Protein AF-A0A251ZT12-F1 (afdb_monomer)

Structure (mmCIF, N/CA/C/O backbone):
data_AF-A0A251ZT12-F1
#
_entry.id   AF-A0A251ZT12-F1
#
loop_
_atom_site.group_PDB
_atom_site.id
_atom_site.type_symbol
_atom_site.label_atom_id
_atom_site.label_alt_id
_atom_site.label_comp_id
_atom_site.label_asym_id
_atom_site.label_entity_id
_atom_site.label_seq_id
_atom_site.pdbx_PDB_ins_code
_atom_site.Cartn_x
_atom_site.Cartn_y
_atom_site.Cartn_z
_atom_site.occupancy
_atom_site.B_iso_or_equiv
_atom_site.auth_seq_id
_atom_site.auth_comp_id
_atom_site.auth_asym_id
_atom_site.auth_atom_id
_atom_site.pdbx_PDB_model_num
ATOM 1 N N . MET A 1 1 ? 5.933 12.103 -21.261 1.00 54.25 1 MET A N 1
ATOM 2 C CA . MET A 1 1 ? 6.419 10.747 -20.929 1.00 54.25 1 MET A CA 1
ATOM 3 C C . MET A 1 1 ? 6.371 10.621 -19.418 1.00 54.25 1 MET A C 1
ATOM 5 O O . MET A 1 1 ? 7.066 11.378 -18.757 1.00 54.25 1 MET A O 1
ATOM 9 N N . ILE A 1 2 ? 5.498 9.776 -18.869 1.00 63.06 2 ILE A N 1
ATOM 10 C CA . ILE A 1 2 ? 5.466 9.524 -17.421 1.00 63.06 2 ILE A CA 1
ATOM 11 C C . ILE A 1 2 ? 6.736 8.742 -17.073 1.00 63.06 2 ILE A C 1
ATOM 13 O O . ILE A 1 2 ? 6.986 7.691 -17.663 1.00 63.06 2 ILE A O 1
ATOM 17 N N . THR A 1 3 ? 7.566 9.263 -16.170 1.00 75.56 3 THR A N 1
ATOM 18 C CA . THR A 1 3 ? 8.798 8.581 -15.757 1.00 75.56 3 THR A CA 1
ATOM 19 C C . THR A 1 3 ? 8.522 7.589 -14.627 1.00 75.56 3 THR A C 1
ATOM 21 O O . THR A 1 3 ? 7.521 7.674 -13.916 1.00 75.56 3 THR A O 1
ATOM 24 N N . SER A 1 4 ? 9.442 6.651 -14.399 1.00 74.56 4 SER A N 1
ATOM 25 C CA . SER A 1 4 ? 9.376 5.744 -13.243 1.00 74.56 4 SER A CA 1
ATOM 26 C C . SER A 1 4 ? 9.369 6.490 -11.898 1.00 74.56 4 SER A C 1
ATOM 28 O O . SER A 1 4 ? 8.828 5.984 -10.914 1.00 74.56 4 SER A O 1
ATOM 30 N N . LEU A 1 5 ? 9.927 7.705 -11.855 1.00 77.31 5 LEU A N 1
ATOM 31 C CA . LEU A 1 5 ? 9.880 8.588 -10.692 1.00 77.31 5 LEU A CA 1
ATOM 32 C C . LEU A 1 5 ? 8.478 9.175 -10.479 1.00 77.31 5 LEU A C 1
ATOM 34 O O . LEU A 1 5 ? 8.019 9.233 -9.338 1.00 77.31 5 LEU A O 1
ATOM 38 N N . ASP A 1 6 ? 7.790 9.560 -11.556 1.00 80.19 6 ASP A N 1
ATOM 39 C CA . ASP A 1 6 ? 6.412 10.064 -11.500 1.00 80.19 6 ASP A CA 1
ATOM 40 C C . ASP A 1 6 ? 5.447 8.970 -11.036 1.00 80.19 6 ASP A C 1
ATOM 42 O O . ASP A 1 6 ? 4.651 9.193 -10.127 1.00 80.19 6 ASP A O 1
ATOM 46 N N . ILE A 1 7 ? 5.589 7.748 -11.568 1.00 80.31 7 ILE A N 1
ATOM 47 C CA . ILE A 1 7 ? 4.830 6.573 -11.104 1.00 80.31 7 ILE A CA 1
ATOM 48 C C . ILE A 1 7 ? 5.060 6.361 -9.608 1.00 80.31 7 ILE A C 1
ATOM 50 O O . ILE A 1 7 ? 4.108 6.149 -8.855 1.00 80.31 7 ILE A O 1
ATOM 54 N N . LYS A 1 8 ? 6.314 6.464 -9.152 1.00 82.88 8 LYS A N 1
ATOM 55 C CA . LYS A 1 8 ? 6.650 6.308 -7.737 1.00 82.88 8 LYS A CA 1
ATOM 56 C C . LYS A 1 8 ? 5.952 7.334 -6.851 1.00 82.88 8 LYS A C 1
ATOM 58 O O . LYS A 1 8 ? 5.313 6.944 -5.874 1.00 82.88 8 LYS A O 1
ATOM 63 N N . LYS A 1 9 ? 6.053 8.617 -7.197 1.00 83.69 9 LYS A N 1
ATOM 64 C CA . LYS A 1 9 ? 5.424 9.703 -6.437 1.00 83.69 9 LYS A CA 1
ATOM 65 C C . LYS A 1 9 ? 3.902 9.573 -6.422 1.00 83.69 9 LYS A C 1
ATOM 67 O O . LYS A 1 9 ? 3.311 9.637 -5.349 1.00 83.69 9 LYS A O 1
ATOM 72 N N . ASN A 1 10 ? 3.291 9.301 -7.573 1.00 86.38 10 ASN A N 1
ATOM 73 C CA . ASN A 1 10 ? 1.841 9.152 -7.682 1.00 86.38 10 ASN A CA 1
ATOM 74 C C . ASN A 1 10 ? 1.331 7.969 -6.857 1.00 86.38 10 ASN A C 1
ATOM 76 O O . ASN A 1 10 ? 0.363 8.109 -6.119 1.00 86.38 10 ASN A O 1
ATOM 80 N N . THR A 1 11 ? 2.012 6.821 -6.921 1.00 87.19 11 THR A N 1
ATOM 81 C CA . THR A 1 11 ? 1.632 5.642 -6.123 1.00 87.19 11 THR A CA 1
ATOM 82 C C . THR A 1 11 ? 1.696 5.935 -4.625 1.00 87.19 11 THR A C 1
ATOM 84 O O . THR A 1 11 ? 0.818 5.521 -3.873 1.00 87.19 11 THR A O 1
ATOM 87 N N . GLN A 1 12 ? 2.730 6.651 -4.170 1.00 88.50 12 GLN A N 1
ATOM 88 C CA . GLN A 1 12 ? 2.836 7.047 -2.765 1.00 88.50 12 GLN A CA 1
ATOM 89 C C . GLN A 1 12 ? 1.740 8.029 -2.348 1.00 88.50 12 GLN A C 1
ATOM 91 O O . GLN A 1 12 ? 1.217 7.891 -1.245 1.00 88.50 12 GLN A O 1
ATOM 96 N N . GLY A 1 13 ? 1.395 8.987 -3.214 1.00 89.94 13 GLY A N 1
ATOM 97 C CA . GLY A 1 13 ? 0.280 9.910 -2.998 1.00 89.94 13 GLY A CA 1
ATOM 98 C C . GLY A 1 13 ? -1.027 9.156 -2.771 1.00 89.94 13 GLY A C 1
ATOM 99 O O . GLY A 1 13 ? -1.588 9.236 -1.683 1.00 89.94 13 GLY A O 1
ATOM 100 N N . MET A 1 14 ? -1.400 8.299 -3.725 1.00 91.19 14 MET A N 1
ATOM 101 C CA . MET A 1 14 ? -2.623 7.492 -3.650 1.00 91.19 14 MET A CA 1
ATOM 102 C C . MET A 1 14 ? -2.666 6.592 -2.410 1.00 91.19 14 MET A C 1
ATOM 104 O O . MET A 1 14 ? -3.693 6.478 -1.746 1.00 91.19 14 MET A O 1
ATOM 108 N N . LEU A 1 15 ? -1.547 5.948 -2.055 1.00 90.69 15 LEU A N 1
ATOM 109 C CA . LEU A 1 15 ? -1.484 5.134 -0.838 1.00 90.69 15 LEU A CA 1
ATOM 110 C C . LEU A 1 15 ? -1.684 5.974 0.425 1.00 90.69 15 LEU A C 1
ATOM 112 O O . LEU A 1 15 ? -2.343 5.519 1.356 1.00 90.69 15 LEU A O 1
ATOM 116 N N . ASN A 1 16 ? -1.118 7.178 0.478 1.00 90.44 16 ASN A N 1
ATOM 117 C CA . ASN A 1 16 ? -1.311 8.066 1.617 1.00 90.44 16 ASN A CA 1
ATOM 118 C C . ASN A 1 16 ? -2.761 8.541 1.714 1.00 90.44 16 ASN A C 1
ATOM 120 O O . ASN A 1 16 ? -3.301 8.546 2.816 1.00 90.44 16 ASN A O 1
ATOM 124 N N . GLU A 1 17 ? -3.396 8.879 0.594 1.00 92.19 17 GLU A N 1
ATOM 125 C CA . GLU A 1 17 ? -4.812 9.259 0.543 1.00 92.19 17 GLU A CA 1
ATOM 126 C C . GLU A 1 17 ? -5.713 8.117 1.027 1.00 92.19 17 GLU A C 1
ATOM 128 O O . GLU A 1 17 ? -6.499 8.320 1.950 1.00 92.19 17 GLU A O 1
ATOM 133 N N . LEU A 1 18 ? -5.504 6.890 0.534 1.00 91.44 18 LEU A N 1
ATOM 134 C CA . LEU A 1 18 ? -6.207 5.694 1.019 1.00 91.44 18 LEU A CA 1
ATOM 135 C C . LEU A 1 18 ? -6.020 5.483 2.528 1.00 91.44 18 LEU A C 1
ATOM 137 O O . LEU A 1 18 ? -6.970 5.180 3.248 1.00 91.44 18 LEU A O 1
ATOM 141 N N . LEU A 1 19 ? -4.797 5.650 3.036 1.00 91.25 19 LEU A N 1
ATOM 142 C CA . LEU A 1 19 ? -4.529 5.523 4.469 1.00 91.25 19 LEU A CA 1
ATOM 143 C C . LEU A 1 19 ? -5.229 6.613 5.288 1.00 91.25 19 LEU A C 1
ATOM 145 O O . LEU A 1 19 ? -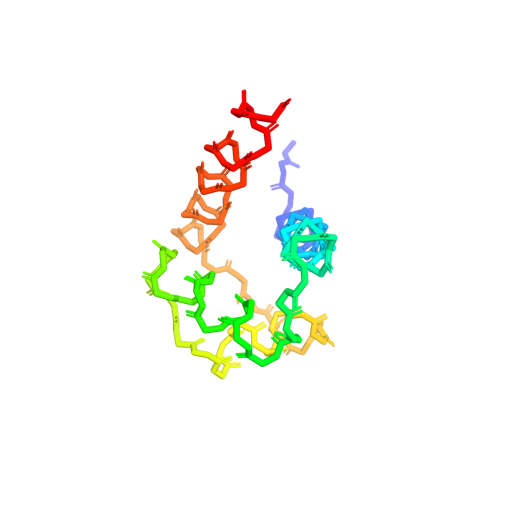5.706 6.317 6.383 1.00 91.25 19 LEU A O 1
ATOM 149 N N . GLN A 1 20 ? -5.301 7.850 4.786 1.00 91.00 20 GLN A N 1
ATOM 150 C CA . GLN A 1 20 ? -6.048 8.921 5.448 1.00 91.00 20 GLN A CA 1
ATOM 151 C C . GLN A 1 20 ? -7.552 8.652 5.420 1.00 91.00 20 GLN A C 1
ATOM 153 O O . GLN A 1 20 ? -8.192 8.814 6.456 1.00 91.00 20 GLN A O 1
ATOM 158 N N . PHE A 1 21 ? -8.098 8.181 4.297 1.00 92.25 21 PHE A N 1
ATOM 159 C CA . PHE A 1 21 ? -9.499 7.778 4.190 1.00 92.25 21 PHE A CA 1
ATOM 160 C C . PHE A 1 21 ? -9.847 6.731 5.253 1.00 92.25 21 PHE A C 1
ATOM 162 O O . PHE A 1 21 ? -10.731 6.941 6.079 1.00 92.25 21 PHE A O 1
ATOM 169 N N . TYR A 1 22 ? -9.080 5.642 5.332 1.00 91.06 22 TYR A N 1
ATOM 170 C CA . TYR A 1 22 ? -9.316 4.611 6.343 1.00 91.06 22 TYR A CA 1
ATOM 171 C C . TYR A 1 22 ? -9.150 5.120 7.775 1.00 91.06 22 TYR A C 1
ATOM 173 O O . TYR A 1 22 ? -9.896 4.717 8.666 1.00 91.06 22 TYR A O 1
ATOM 181 N N . LYS A 1 23 ? -8.210 6.038 8.008 1.00 90.88 23 LYS A N 1
ATOM 182 C CA . LYS A 1 23 ? -8.056 6.685 9.311 1.00 90.88 23 LY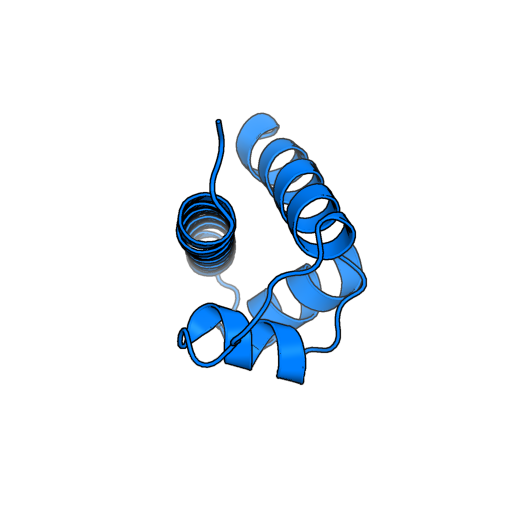S A CA 1
ATOM 183 C C . LYS A 1 23 ? -9.286 7.522 9.682 1.00 90.88 23 LYS A C 1
ATOM 185 O O . LYS A 1 23 ? -9.689 7.497 10.841 1.00 90.88 23 LYS A O 1
ATOM 190 N N . GLN A 1 24 ? -9.891 8.235 8.729 1.00 90.19 24 GLN A N 1
ATOM 191 C CA . GLN A 1 24 ? -11.138 8.983 8.946 1.00 90.19 24 GLN A CA 1
ATOM 192 C C . GLN A 1 24 ? -12.317 8.054 9.255 1.00 90.19 24 GLN A C 1
ATOM 194 O O . GLN A 1 24 ? -13.157 8.390 10.081 1.00 90.19 24 GLN A O 1
ATOM 199 N N . GLN A 1 25 ? -12.324 6.857 8.669 1.00 89.50 25 GLN A N 1
ATOM 200 C CA . GLN A 1 25 ? -13.299 5.799 8.955 1.00 89.50 25 GLN A CA 1
ATOM 201 C C . GLN A 1 25 ? -13.036 5.063 10.290 1.00 89.50 25 GLN A C 1
ATOM 203 O O . GLN A 1 25 ? -13.740 4.116 10.626 1.00 89.50 25 GLN A O 1
ATOM 208 N N . GLY A 1 26 ? -12.018 5.470 11.061 1.00 91.50 26 GLY A N 1
ATOM 209 C CA . GLY A 1 26 ? -11.709 4.912 12.382 1.00 91.50 26 GLY A CA 1
ATOM 210 C C . GLY A 1 26 ? -10.777 3.696 12.384 1.00 91.50 26 GLY A C 1
ATOM 211 O O . GLY A 1 26 ? -10.499 3.153 13.452 1.00 91.50 26 GLY A O 1
ATOM 212 N N . TYR A 1 27 ? -10.244 3.279 11.232 1.00 92.75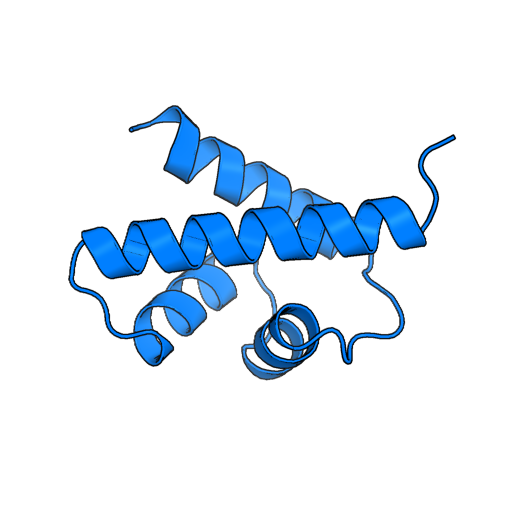 27 TYR A N 1
ATOM 213 C CA . TYR A 1 27 ? -9.292 2.169 11.174 1.00 92.75 27 TYR A CA 1
ATOM 214 C C . TYR A 1 27 ? -7.904 2.598 11.645 1.00 92.75 27 TYR A C 1
ATOM 216 O O . TYR A 1 27 ? -7.385 3.655 11.267 1.00 92.75 27 TYR A O 1
ATOM 224 N N . ILE A 1 28 ? -7.229 1.727 12.400 1.00 91.25 28 ILE A N 1
ATOM 225 C CA . ILE A 1 28 ? -5.815 1.950 12.706 1.00 91.25 28 ILE A CA 1
ATOM 226 C C . ILE A 1 28 ? -4.957 1.670 11.467 1.00 91.25 28 ILE A C 1
ATOM 228 O O . ILE A 1 28 ? -5.265 0.815 10.633 1.00 91.25 28 ILE A O 1
ATOM 232 N N . GLN A 1 29 ? -3.809 2.343 11.368 1.00 86.31 29 GLN A N 1
ATOM 233 C CA . GLN A 1 29 ? -2.913 2.262 10.207 1.00 86.31 29 GLN A CA 1
ATOM 234 C C . GLN A 1 29 ? -2.570 0.819 9.796 1.00 86.31 29 GLN A C 1
ATOM 236 O O . GLN A 1 29 ? -2.472 0.508 8.611 1.00 86.31 29 GLN A O 1
ATOM 241 N N . ARG A 1 30 ? -2.411 -0.088 10.767 1.00 87.69 30 ARG A N 1
ATOM 242 C CA . ARG A 1 30 ? -2.071 -1.496 10.518 1.00 87.69 30 ARG A CA 1
ATOM 243 C C . ARG A 1 30 ? -3.182 -2.261 9.790 1.00 87.69 30 ARG A C 1
ATOM 245 O O . ARG A 1 30 ? -2.856 -3.164 9.012 1.00 87.69 30 ARG A O 1
ATOM 252 N N . GLU A 1 31 ? -4.439 -1.931 10.077 1.00 90.44 31 GLU A N 1
ATOM 253 C CA . GLU A 1 31 ? -5.636 -2.518 9.466 1.00 90.44 31 GLU A CA 1
ATOM 254 C C . GLU A 1 31 ? -5.875 -1.922 8.087 1.00 90.44 31 GLU A C 1
ATOM 256 O O . GLU A 1 31 ? -6.008 -2.677 7.128 1.00 90.44 31 GLU A O 1
ATOM 261 N N . ALA A 1 32 ? -5.783 -0.595 7.9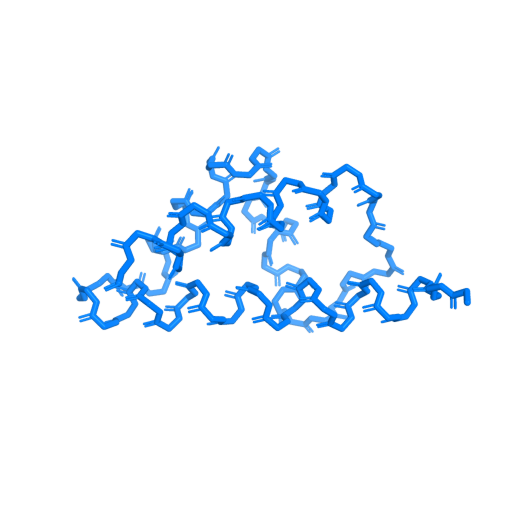62 1.00 90.12 32 ALA A N 1
ATOM 262 C CA . ALA A 1 32 ? -5.856 0.105 6.682 1.00 90.12 32 ALA A CA 1
ATOM 263 C C . ALA A 1 32 ? -4.838 -0.457 5.675 1.00 90.12 32 ALA A C 1
ATOM 265 O O . ALA A 1 32 ? -5.191 -0.869 4.574 1.00 90.12 32 ALA A O 1
ATOM 266 N N . GLN A 1 33 ? -3.574 -0.599 6.088 1.00 88.94 33 GLN A N 1
ATOM 267 C CA . GLN A 1 33 ? -2.537 -1.226 5.263 1.00 88.94 33 GLN A CA 1
ATOM 268 C C . GLN A 1 33 ? -2.866 -2.677 4.893 1.00 88.94 33 GLN A C 1
ATOM 270 O O . GLN A 1 33 ? -2.494 -3.126 3.815 1.00 88.94 33 GLN A O 1
ATOM 275 N N . CYS A 1 34 ? -3.536 -3.425 5.776 1.00 90.94 34 CYS A N 1
ATOM 276 C CA . CYS A 1 34 ? -3.945 -4.801 5.502 1.00 90.94 34 CYS A CA 1
ATOM 277 C C . CYS A 1 34 ? -5.040 -4.843 4.428 1.00 90.94 34 CYS A C 1
ATOM 279 O O . CYS A 1 34 ? -4.922 -5.609 3.473 1.00 90.94 34 CYS A O 1
ATOM 281 N N . LEU A 1 35 ? -6.058 -3.989 4.557 1.00 90.12 35 LEU A N 1
ATOM 282 C CA . LEU A 1 35 ? -7.165 -3.873 3.608 1.00 90.12 35 LEU A CA 1
ATOM 283 C C . LEU A 1 35 ? -6.657 -3.475 2.225 1.00 90.12 35 LEU A C 1
ATOM 285 O O . LEU A 1 35 ? -6.880 -4.212 1.268 1.00 90.12 35 LEU A O 1
ATOM 289 N N . ILE A 1 36 ? -5.859 -2.405 2.150 1.00 89.94 36 ILE A N 1
ATOM 290 C CA . ILE A 1 36 ? -5.261 -1.954 0.891 1.00 89.94 36 ILE A CA 1
ATOM 291 C C . ILE A 1 36 ? -4.393 -3.069 0.294 1.00 89.94 36 ILE A C 1
ATOM 293 O O . ILE A 1 36 ? -4.526 -3.371 -0.884 1.00 89.94 36 ILE A O 1
ATOM 297 N N . SER A 1 37 ? -3.549 -3.735 1.097 1.00 90.62 37 SER A N 1
ATOM 298 C CA . SER A 1 37 ? -2.675 -4.814 0.605 1.00 90.62 37 SER A CA 1
ATOM 299 C C . SER A 1 37 ? -3.453 -5.976 -0.019 1.00 90.62 37 SER A C 1
ATOM 301 O O . SER A 1 37 ? -3.056 -6.492 -1.062 1.00 90.62 37 SER A O 1
ATOM 303 N N . LYS A 1 38 ? -4.589 -6.350 0.586 1.00 90.19 38 LYS A N 1
ATOM 304 C CA . LYS A 1 38 ? -5.470 -7.401 0.071 1.00 90.19 38 LYS A CA 1
ATOM 305 C C . LYS A 1 38 ? -6.179 -6.956 -1.202 1.00 90.19 38 LYS A C 1
ATOM 307 O O . LYS A 1 38 ? -6.224 -7.730 -2.148 1.00 90.19 38 LYS A O 1
ATOM 312 N N . ALA A 1 39 ? -6.689 -5.727 -1.227 1.00 88.12 39 ALA A N 1
ATOM 313 C CA . ALA A 1 39 ? -7.432 -5.193 -2.360 1.00 88.12 39 ALA A CA 1
ATOM 314 C C . ALA A 1 39 ? -6.560 -5.040 -3.613 1.00 88.12 39 ALA A C 1
ATOM 316 O O . ALA A 1 39 ? -6.945 -5.461 -4.696 1.00 88.12 39 ALA A O 1
ATOM 317 N N . VAL A 1 40 ? -5.348 -4.501 -3.461 1.00 88.00 40 VAL A N 1
ATOM 318 C CA . VAL A 1 40 ? -4.438 -4.253 -4.594 1.00 88.00 40 VAL A CA 1
ATOM 319 C C . VAL A 1 40 ? -3.558 -5.464 -4.937 1.00 88.00 40 VAL A C 1
ATOM 321 O O . VAL A 1 40 ? -2.780 -5.419 -5.893 1.00 88.00 40 VAL A O 1
ATOM 324 N N . GLY A 1 41 ? -3.657 -6.545 -4.154 1.00 87.81 41 GLY A N 1
ATOM 325 C CA . GLY A 1 41 ? -2.941 -7.800 -4.385 1.00 87.81 41 GLY A CA 1
ATOM 326 C C . GLY A 1 41 ? -1.429 -7.719 -4.159 1.00 87.81 41 GLY A C 1
ATOM 327 O O . GLY A 1 41 ? -0.674 -8.430 -4.820 1.00 87.81 41 GLY A O 1
ATOM 328 N N . ILE A 1 42 ? -0.959 -6.862 -3.245 1.00 87.56 42 ILE A N 1
ATOM 329 C CA . ILE A 1 42 ? 0.472 -6.747 -2.918 1.00 87.56 42 ILE A CA 1
ATOM 330 C C . ILE A 1 42 ? 0.749 -7.158 -1.480 1.00 87.56 42 ILE A C 1
ATOM 332 O O . ILE A 1 42 ? -0.074 -6.974 -0.589 1.00 87.56 42 ILE A O 1
ATOM 336 N N . SER A 1 43 ? 1.948 -7.680 -1.216 1.00 86.69 43 SER A N 1
ATOM 337 C CA . SER A 1 43 ? 2.314 -8.024 0.157 1.00 86.69 43 SER A CA 1
ATOM 338 C C . SER A 1 43 ? 2.346 -6.776 1.044 1.00 86.69 43 SER A C 1
ATOM 340 O O . SER A 1 43 ? 2.783 -5.698 0.634 1.00 86.69 43 SER A O 1
ATOM 342 N N . LYS A 1 44 ? 1.950 -6.933 2.309 1.00 83.44 44 LYS A N 1
ATOM 343 C CA . LYS A 1 44 ? 2.021 -5.856 3.302 1.00 83.44 44 LYS A CA 1
ATOM 344 C C . LYS A 1 44 ? 3.430 -5.274 3.443 1.00 83.44 44 LYS A C 1
ATOM 346 O O . LYS A 1 44 ? 3.577 -4.076 3.648 1.00 83.44 44 LYS A O 1
ATOM 351 N N . LEU A 1 45 ? 4.464 -6.107 3.312 1.00 83.69 45 LEU A N 1
ATOM 352 C CA . LEU A 1 45 ? 5.860 -5.665 3.330 1.00 83.69 45 LEU A CA 1
ATOM 353 C C . LEU A 1 45 ? 6.169 -4.749 2.142 1.00 83.69 45 LEU A C 1
ATOM 355 O O . LEU A 1 45 ? 6.730 -3.675 2.344 1.00 83.69 45 LEU A O 1
ATOM 359 N N . ALA A 1 46 ? 5.748 -5.133 0.933 1.00 84.31 46 ALA A N 1
ATOM 360 C CA . ALA A 1 46 ? 5.907 -4.303 -0.257 1.00 84.31 46 ALA A CA 1
ATOM 361 C C . ALA A 1 46 ? 5.147 -2.976 -0.120 1.00 84.31 46 ALA A C 1
ATOM 363 O O . ALA A 1 46 ? 5.715 -1.919 -0.395 1.00 84.31 46 ALA A O 1
ATOM 364 N N . LEU A 1 47 ? 3.910 -3.015 0.386 1.00 85.00 47 LEU A N 1
ATOM 365 C CA . LEU A 1 47 ? 3.113 -1.820 0.669 1.00 85.00 47 LEU A CA 1
ATOM 366 C C . LEU A 1 47 ? 3.800 -0.909 1.699 1.00 85.00 47 LEU A C 1
ATOM 368 O O . LEU A 1 47 ? 3.949 0.284 1.459 1.00 85.00 47 LEU A O 1
ATOM 372 N N . CYS A 1 48 ? 4.314 -1.461 2.802 1.00 84.94 48 CYS A N 1
ATOM 373 C CA . CYS A 1 48 ? 5.086 -0.695 3.780 1.00 84.94 48 CYS A CA 1
ATOM 374 C C . CYS A 1 48 ? 6.324 -0.050 3.146 1.00 84.94 48 CYS A C 1
ATOM 376 O O . CYS A 1 48 ? 6.552 1.141 3.348 1.00 84.94 48 CYS A O 1
ATOM 378 N N . SER A 1 49 ? 7.101 -0.797 2.352 1.00 85.25 49 SER A N 1
ATOM 379 C CA . SER A 1 49 ? 8.272 -0.272 1.636 1.00 85.25 49 SER A CA 1
ATOM 380 C C . SER A 1 49 ? 7.919 0.842 0.648 1.00 85.25 49 SER A C 1
ATOM 382 O O . SER A 1 49 ? 8.716 1.767 0.473 1.00 85.25 49 SER A O 1
ATOM 384 N N . LEU A 1 50 ? 6.743 0.774 0.019 1.00 83.25 50 LEU A N 1
ATOM 385 C CA . LEU A 1 50 ? 6.203 1.827 -0.838 1.00 83.25 50 LEU A CA 1
ATOM 386 C C . LEU A 1 50 ? 5.836 3.070 -0.025 1.00 83.25 50 LEU A C 1
ATOM 388 O O . LEU A 1 50 ? 6.323 4.152 -0.345 1.00 83.25 50 LEU A O 1
ATOM 392 N N . CYS A 1 51 ? 5.082 2.921 1.068 1.00 80.88 51 CYS A N 1
ATOM 393 C CA . CYS A 1 51 ? 4.707 4.034 1.945 1.00 80.88 51 CYS A CA 1
ATOM 394 C C . CYS A 1 51 ? 5.934 4.796 2.470 1.00 80.88 51 CYS A C 1
ATOM 396 O O . CYS A 1 51 ? 5.949 6.021 2.447 1.00 80.88 51 CYS A O 1
ATOM 398 N N . VAL A 1 52 ? 7.002 4.093 2.869 1.00 82.44 52 VAL A N 1
ATOM 399 C CA . VAL A 1 52 ? 8.234 4.735 3.376 1.00 82.44 52 VAL A CA 1
ATOM 400 C C . VAL A 1 52 ? 9.230 5.139 2.280 1.00 82.44 52 VAL A C 1
ATOM 402 O O . VAL A 1 52 ? 10.360 5.519 2.579 1.00 82.44 52 VAL A O 1
ATOM 405 N N . GLY A 1 53 ? 8.871 5.002 1.000 1.00 78.31 53 GLY A N 1
ATOM 406 C CA . GLY A 1 53 ? 9.709 5.411 -0.135 1.00 78.31 53 GLY A CA 1
ATOM 407 C C . GLY A 1 53 ? 10.951 4.555 -0.377 1.00 78.31 53 GLY A C 1
ATOM 408 O O . GLY A 1 53 ? 11.754 4.875 -1.258 1.00 78.31 53 GLY A O 1
ATOM 409 N N . LYS A 1 54 ? 11.094 3.439 0.346 1.00 80.56 54 LYS A N 1
ATOM 410 C CA . LYS A 1 54 ? 12.210 2.488 0.215 1.00 80.56 54 LYS A CA 1
ATOM 411 C C . LYS A 1 5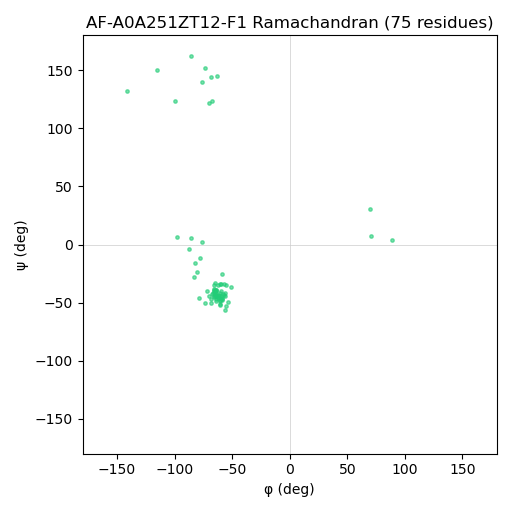4 ? 12.081 1.568 -0.998 1.00 80.56 54 LYS A C 1
ATOM 413 O O . LYS A 1 54 ? 13.049 0.901 -1.354 1.00 80.56 54 LYS A O 1
ATOM 418 N N . SER A 1 55 ? 10.925 1.542 -1.660 1.00 78.38 55 SER A N 1
ATOM 419 C CA . SER A 1 55 ? 10.784 0.801 -2.913 1.00 78.38 55 SER A CA 1
ATOM 420 C C . SER A 1 55 ? 11.617 1.44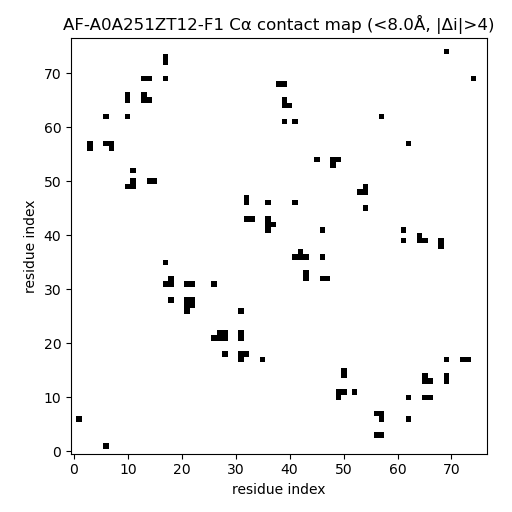5 -4.029 1.00 78.38 55 SER A C 1
ATOM 422 O O . SER A 1 55 ? 11.475 2.636 -4.329 1.00 78.38 55 SER A O 1
ATOM 424 N N . LYS A 1 56 ? 12.518 0.661 -4.633 1.00 68.31 56 LYS A N 1
ATOM 425 C CA . LYS A 1 56 ? 13.407 1.111 -5.719 1.00 68.31 56 LYS A CA 1
ATOM 426 C C . LYS A 1 56 ? 12.729 1.073 -7.091 1.00 68.31 56 LYS A C 1
ATOM 428 O O . LYS A 1 56 ? 13.088 1.865 -7.955 1.00 68.31 56 LYS A O 1
ATOM 433 N N . ARG A 1 57 ? 11.756 0.181 -7.289 1.00 68.31 57 ARG A N 1
ATOM 434 C CA . ARG A 1 57 ? 10.949 0.071 -8.509 1.00 68.31 57 ARG A CA 1
ATOM 435 C C . ARG A 1 57 ? 9.513 -0.256 -8.130 1.00 68.31 57 ARG A C 1
ATOM 437 O O . ARG A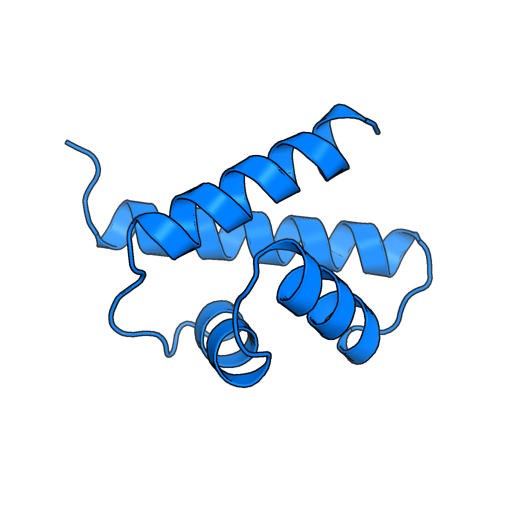 1 57 ? 9.282 -1.147 -7.318 1.00 68.31 57 ARG A O 1
ATOM 444 N N . ILE A 1 58 ? 8.576 0.476 -8.717 1.00 73.94 58 ILE A N 1
ATOM 445 C CA . ILE A 1 58 ? 7.160 0.120 -8.699 1.00 73.94 58 ILE A CA 1
ATOM 446 C C . ILE A 1 58 ? 6.880 -0.540 -10.036 1.00 73.94 58 ILE A C 1
ATOM 448 O O . ILE A 1 58 ? 7.180 0.041 -11.079 1.00 73.94 58 ILE A O 1
ATOM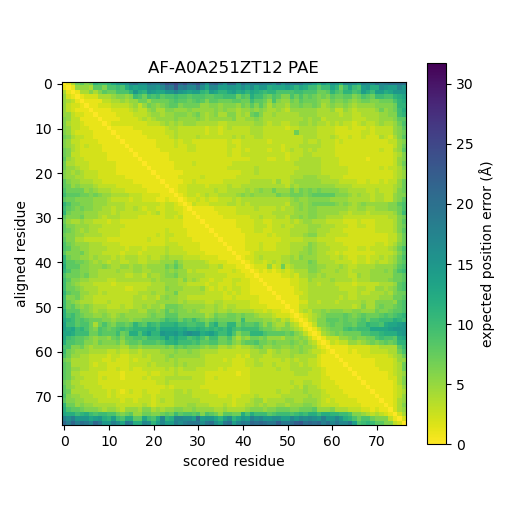 452 N N . ASP A 1 59 ? 6.369 -1.761 -9.992 1.00 78.62 59 ASP A N 1
ATOM 453 C CA . ASP A 1 59 ? 5.902 -2.436 -11.192 1.00 78.62 59 ASP A CA 1
ATOM 454 C C . ASP A 1 59 ? 4.650 -1.727 -11.734 1.00 78.62 59 ASP A C 1
ATOM 456 O O . ASP A 1 59 ? 3.820 -1.248 -10.956 1.00 78.62 59 ASP A O 1
ATOM 460 N N . ALA A 1 60 ? 4.499 -1.652 -13.057 1.00 78.81 60 ALA A N 1
ATOM 461 C CA . ALA A 1 60 ? 3.340 -1.017 -13.681 1.00 78.81 60 ALA A CA 1
ATOM 462 C C . ALA A 1 60 ? 2.017 -1.653 -13.219 1.00 78.81 60 ALA A C 1
ATOM 464 O O . ALA A 1 60 ? 1.035 -0.941 -13.020 1.00 78.81 60 ALA A O 1
ATOM 465 N N . HIS A 1 61 ? 2.007 -2.963 -12.963 1.00 83.75 61 HIS A N 1
ATOM 466 C CA . HIS A 1 61 ? 0.848 -3.677 -12.438 1.00 83.75 61 HIS A CA 1
ATOM 467 C C . HIS A 1 61 ? 0.481 -3.221 -11.018 1.00 83.75 61 HIS A C 1
ATOM 469 O O . HIS A 1 61 ? -0.685 -2.995 -10.712 1.00 83.75 61 HIS A O 1
ATOM 475 N N . VAL A 1 62 ? 1.481 -2.990 -10.158 1.00 84.25 62 VAL A N 1
ATOM 476 C CA . VAL A 1 62 ? 1.262 -2.474 -8.795 1.00 84.25 62 VAL A CA 1
ATOM 477 C C . VAL A 1 62 ? 0.689 -1.060 -8.830 1.00 84.25 62 VAL A C 1
ATOM 479 O O . VAL A 1 62 ? -0.233 -0.755 -8.076 1.00 84.25 62 VAL A O 1
ATOM 482 N N . TYR A 1 63 ? 1.210 -0.206 -9.714 1.00 86.31 63 TYR A N 1
ATOM 483 C CA . TYR A 1 63 ? 0.665 1.135 -9.918 1.00 86.31 63 TYR A CA 1
ATOM 484 C C . TYR A 1 63 ? -0.793 1.089 -10.386 1.00 86.31 63 TYR A C 1
ATOM 486 O O . TYR A 1 63 ? -1.629 1.771 -9.799 1.00 86.31 63 TYR A O 1
ATOM 494 N N . LEU A 1 64 ? -1.106 0.273 -11.398 1.00 87.81 64 LEU A N 1
ATOM 495 C CA . LEU A 1 64 ? -2.461 0.154 -11.940 1.00 87.81 64 LEU A CA 1
ATOM 496 C C . LEU A 1 64 ? -3.455 -0.344 -10.889 1.00 87.81 64 LEU A C 1
ATOM 498 O O . LEU A 1 64 ? -4.514 0.259 -10.745 1.00 87.81 64 LEU A O 1
ATOM 502 N N . ASN A 1 65 ? -3.096 -1.363 -10.104 1.00 90.56 65 ASN A N 1
ATOM 503 C CA . ASN A 1 65 ? -3.970 -1.890 -9.055 1.00 90.56 65 ASN A CA 1
ATOM 504 C C . ASN A 1 65 ? -4.236 -0.854 -7.955 1.00 90.56 65 ASN A C 1
ATOM 506 O O . ASN A 1 65 ? -5.376 -0.679 -7.531 1.00 90.56 65 ASN A O 1
ATOM 510 N N . ILE A 1 66 ? -3.198 -0.136 -7.507 1.00 90.38 66 ILE A N 1
ATOM 511 C CA . ILE A 1 66 ? -3.354 0.939 -6.516 1.00 90.38 66 ILE A CA 1
ATOM 512 C C . ILE A 1 66 ? -4.198 2.076 -7.088 1.00 90.38 66 ILE A C 1
ATOM 514 O O . ILE A 1 66 ? -5.062 2.591 -6.388 1.00 90.38 66 ILE A O 1
ATOM 518 N N . HIS A 1 67 ? -3.983 2.445 -8.350 1.00 90.81 67 HIS A N 1
ATOM 519 C CA . HIS A 1 67 ? -4.748 3.491 -9.015 1.00 90.81 67 HIS A CA 1
ATOM 520 C C . HIS A 1 67 ? -6.226 3.124 -9.152 1.00 90.81 67 HIS A C 1
ATOM 522 O O . HIS A 1 67 ? -7.084 3.925 -8.797 1.00 90.81 67 HIS A O 1
ATOM 528 N N . GLN A 1 68 ? -6.539 1.921 -9.636 1.00 91.31 68 GLN A N 1
ATOM 529 C CA . GLN A 1 68 ? -7.917 1.437 -9.756 1.00 91.31 68 GLN A CA 1
ATOM 530 C C . GLN A 1 68 ? -8.617 1.415 -8.399 1.00 91.31 68 GLN A C 1
ATOM 532 O O . GLN A 1 68 ? -9.708 1.961 -8.266 1.00 91.31 68 GLN A O 1
ATOM 537 N N . TYR A 1 69 ? -7.956 0.870 -7.379 1.00 92.25 69 TYR A N 1
ATOM 538 C CA . TYR A 1 69 ? -8.518 0.820 -6.037 1.00 92.25 69 TYR A CA 1
ATOM 539 C C . TYR A 1 69 ? -8.696 2.209 -5.413 1.00 92.25 69 TYR A C 1
ATOM 541 O O . TYR A 1 69 ? -9.708 2.484 -4.779 1.00 92.25 69 TYR A O 1
ATOM 549 N N . HIS A 1 70 ? -7.746 3.119 -5.633 1.00 92.69 70 HIS A N 1
ATOM 550 C CA . HIS A 1 70 ? -7.877 4.510 -5.212 1.00 92.69 70 HIS A CA 1
ATOM 551 C C . HIS A 1 70 ? -9.088 5.187 -5.863 1.00 92.69 70 HIS A C 1
ATOM 553 O O . HIS A 1 70 ? -9.842 5.862 -5.172 1.00 92.69 70 HIS A O 1
ATOM 559 N N . GLN A 1 71 ? -9.303 4.992 -7.168 1.00 91.19 71 GLN A N 1
ATOM 560 C CA . GLN A 1 71 ? -10.479 5.525 -7.865 1.00 91.19 71 GLN A CA 1
ATOM 561 C C . GLN A 1 71 ? -11.785 4.912 -7.346 1.00 91.19 71 GLN A C 1
ATOM 563 O O . GLN A 1 71 ? -12.761 5.631 -7.184 1.00 91.19 71 GLN A O 1
ATOM 568 N N . GLU A 1 72 ? -11.807 3.613 -7.043 1.00 91.50 72 GLU A N 1
ATOM 569 C CA . GLU A 1 72 ? -12.989 2.944 -6.4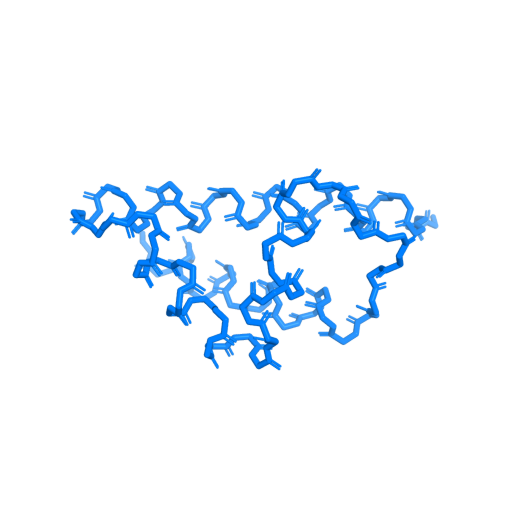86 1.00 91.50 72 GLU A CA 1
ATOM 570 C C . GLU A 1 72 ? -13.358 3.477 -5.096 1.00 91.50 72 GLU A C 1
ATOM 572 O O . GLU A 1 72 ? -14.528 3.737 -4.825 1.00 91.50 72 GLU A O 1
ATOM 577 N N . VAL A 1 73 ? -12.365 3.664 -4.221 1.00 88.69 73 VAL A N 1
ATOM 578 C CA . VAL A 1 73 ? -12.585 4.147 -2.852 1.00 88.69 73 VAL A CA 1
ATOM 579 C C . VAL A 1 73 ? -12.918 5.638 -2.847 1.00 88.69 73 VAL A C 1
ATOM 581 O O . VAL A 1 73 ? -13.919 6.037 -2.264 1.00 88.69 73 VAL A O 1
ATOM 584 N N . MET A 1 74 ? -12.116 6.461 -3.527 1.00 85.44 74 MET A N 1
ATOM 585 C CA . MET A 1 74 ? -12.258 7.922 -3.502 1.00 85.44 74 MET A CA 1
ATOM 586 C C . MET A 1 74 ? -13.350 8.438 -4.447 1.00 85.44 74 MET A C 1
ATOM 588 O O . MET A 1 74 ? -13.863 9.526 -4.229 1.00 85.44 74 MET A O 1
ATOM 592 N N . GLY A 1 75 ? -13.711 7.686 -5.491 1.00 76.62 75 GLY A N 1
ATOM 593 C CA . GLY A 1 75 ? -14.797 8.034 -6.414 1.00 76.62 75 GLY A CA 1
ATOM 594 C C . GLY A 1 75 ? -16.195 7.652 -5.917 1.00 76.62 75 GLY A C 1
ATOM 595 O O . GLY A 1 75 ? -17.177 8.153 -6.455 1.00 76.62 75 GLY A O 1
ATOM 596 N N . ASN A 1 76 ? -16.292 6.789 -4.899 1.00 59.53 76 ASN A N 1
ATOM 597 C CA . ASN A 1 76 ? -17.547 6.430 -4.222 1.00 59.53 76 ASN A CA 1
ATOM 598 C C . ASN A 1 76 ? -17.787 7.215 -2.916 1.00 59.53 76 ASN A C 1
ATOM 600 O O . ASN A 1 76 ? -18.717 6.884 -2.178 1.00 59.53 76 ASN A O 1
ATOM 604 N N . THR A 1 77 ? -16.946 8.207 -2.606 1.00 52.72 77 THR A N 1
ATOM 605 C CA . THR A 1 77 ? -17.105 9.092 -1.436 1.00 52.72 77 THR A CA 1
ATOM 606 C C . THR A 1 77 ? -17.666 10.438 -1.869 1.00 52.72 77 THR A C 1
ATOM 608 O O . THR A 1 77 ? -18.505 10.984 -1.121 1.00 52.72 77 THR A O 1
#

Foldseek 3Di:
DQDQVNLLVVLLVLLVVQQVLVVVVVDDSVVSLVVLCVQLVHDSVVSVCSNVVVDPGDDPSSSVSSVVVSCVSVVVD

Sequence (77 aa):
MITSLDIKKNTQGMLNELLQFYKQQGYIQREAQCLISKAVGISKLALCSLCVGKSKRIDAHVYLNIHQYHQEVMGNT

Mean predicted aligned error: 4.62 Å

Organism: NCBI:txid479936

pLDDT: mean 84.66, std 8.54, range [52.72, 92.75]

Secondary structure (DSSP, 8-state):
---HHHHHHHHHHHHHHHHHHHHHTT--HHHHHHHHHHHHT--HHHHHHHHTT--S---HHHHHHHHHHHHHHHHT-

Nearest PDB structures (foldseek):
  3qq6-assembly1_A  TM=7.193E-01  e=3.345E-01  Bacillus subtilis
  1b0n-assembly1_A  TM=6.359E-01  e=2.981E-01  Bacillus subtilis
  3zkc-assembly1_A  TM=6.984E-01  e=4.213E-01  Bacillus subtilis subsp. subtilis str. 168
  2ofy-assembly1_B  TM=5.531E-01  e=7.081E-01  Rhodococcus jostii RHA1
  6af4-assembly2_F  TM=5.971E-01  e=8.419E-01  Streptococcus pneumoniae TIGR4

Radius of gyration: 11.71 Å; Cα contacts (8 Å, |Δi|>4): 60; chains: 1; bounding box: 31×19×34 Å

Solvent-accessible surface area (backbone atoms only — not comparable to full-atom values): 4417 Å² total; per-residue (Å²): 132,90,47,77,67,52,53,46,53,51,48,39,50,48,52,49,50,53,45,49,52,32,42,75,74,69,41,53,70,74,53,34,47,48,53,52,20,63,73,45,71,44,55,56,66,58,51,51,32,41,72,72,62,69,52,88,72,79,53,70,66,57,47,51,33,47,50,54,52,43,47,58,58,64,72,74,108